Protein AF-A0A529ZI84-F1 (afdb_monomer_lite)

Secondary structure (DSSP, 8-state):
---GGGHHHHHHHHHHHHHHHHHHHHHHHHHTT----HHHHHHHHHHHHHHHHHSGGGHHHHHHHHTHHHHHT--HHHHHHHHHHHHHHHHHHHHHHHHHHHHHHS-----HHHHHHHHHHHHHHHHHHHH-

Sequence (132 aa):
AYSWPYLVPAFAGLAFGYCQRVIRWAVMLSSAGEAVNPSRCAAPFLGSITLNNVLPLRAGDIVRATVFPAAIGVPRTTAISSILLERLLDLLTLAFCLAVGATILGGVKLPAWLVDGTVLLVVVGGLILLAV

Structure (mmCIF, N/CA/C/O backbone):
data_AF-A0A529ZI84-F1
#
_entry.id   AF-A0A529ZI84-F1
#
loop_
_atom_site.group_PDB
_atom_site.id
_atom_site.type_symbol
_atom_site.label_atom_id
_atom_site.label_alt_id
_atom_site.label_comp_id
_atom_site.label_asym_id
_atom_site.label_entity_id
_atom_site.label_seq_id
_atom_site.pdbx_PDB_ins_code
_atom_site.Cartn_x
_atom_site.Cartn_y
_atom_site.Cartn_z
_atom_site.occupancy
_atom_site.B_iso_or_equiv
_atom_site.auth_seq_id
_atom_site.auth_comp_id
_atom_site.auth_asym_id
_atom_site.auth_atom_id
_atom_site.pdbx_PDB_model_num
ATOM 1 N N . ALA A 1 1 ? 0.481 -30.088 -21.367 1.00 61.66 1 ALA A N 1
ATOM 2 C CA . ALA A 1 1 ? 0.039 -30.766 -20.132 1.00 61.66 1 ALA A CA 1
ATOM 3 C C . ALA A 1 1 ? 0.075 -29.747 -19.000 1.00 61.66 1 ALA A C 1
ATOM 5 O O . ALA A 1 1 ? 1.099 -29.097 -18.844 1.00 61.66 1 ALA A O 1
ATOM 6 N N . TYR A 1 2 ? -1.034 -29.530 -18.288 1.00 69.81 2 TYR A N 1
ATOM 7 C CA . TYR A 1 2 ? -1.058 -28.603 -17.153 1.00 69.81 2 TYR A CA 1
ATOM 8 C C . TYR A 1 2 ? -0.366 -29.266 -15.960 1.00 69.81 2 TYR A C 1
ATOM 10 O O . TYR A 1 2 ? -0.808 -30.304 -15.471 1.00 69.81 2 TYR A O 1
ATOM 18 N N . SER A 1 3 ? 0.754 -28.706 -15.528 1.00 78.62 3 SER A N 1
ATOM 19 C CA . SER A 1 3 ? 1.540 -29.222 -14.412 1.00 78.62 3 SER A CA 1
ATOM 20 C C . SER A 1 3 ? 0.979 -28.671 -13.102 1.00 78.62 3 SER A C 1
ATOM 22 O O . SER A 1 3 ? 1.424 -27.651 -12.581 1.00 78.62 3 SER A O 1
ATOM 24 N N . TRP A 1 4 ? 0.008 -29.405 -12.554 1.00 84.38 4 TRP A N 1
ATOM 25 C CA . TRP A 1 4 ? -0.559 -29.250 -11.210 1.00 84.38 4 TRP A CA 1
ATOM 26 C C . TRP A 1 4 ? 0.441 -28.906 -10.088 1.00 84.38 4 TRP A C 1
ATOM 28 O O . TRP A 1 4 ? 0.066 -28.103 -9.233 1.00 84.38 4 TRP A O 1
ATOM 38 N N . PRO A 1 5 ? 1.703 -29.399 -10.061 1.00 89.00 5 PRO A N 1
ATOM 39 C CA . PRO A 1 5 ? 2.672 -28.979 -9.043 1.00 89.00 5 PRO A CA 1
ATOM 40 C C . PRO A 1 5 ? 2.954 -27.471 -8.999 1.00 89.00 5 PRO A C 1
ATOM 42 O O . PRO A 1 5 ? 3.340 -26.984 -7.942 1.00 89.00 5 PRO A O 1
ATOM 45 N N . TYR A 1 6 ? 2.720 -26.709 -10.075 1.00 89.12 6 TYR A N 1
ATOM 46 C CA . TYR A 1 6 ? 2.881 -25.248 -10.063 1.00 89.12 6 TYR A CA 1
ATOM 47 C C . TYR A 1 6 ? 1.778 -24.509 -9.290 1.00 89.12 6 TYR A C 1
ATOM 49 O O . TYR A 1 6 ? 1.951 -23.338 -8.952 1.00 89.12 6 TYR A O 1
ATOM 57 N N . LEU A 1 7 ? 0.674 -25.178 -8.944 1.00 89.38 7 LEU A N 1
ATOM 58 C CA . LEU A 1 7 ? -0.373 -24.579 -8.115 1.00 89.38 7 LEU A CA 1
ATOM 59 C C . LEU A 1 7 ? 0.104 -24.334 -6.686 1.00 89.38 7 LEU A C 1
ATOM 61 O O . LEU A 1 7 ? -0.209 -23.299 -6.109 1.00 89.38 7 LEU A O 1
ATOM 65 N N . VAL A 1 8 ? 0.891 -25.252 -6.124 1.00 91.06 8 VAL A N 1
ATOM 66 C CA . VAL A 1 8 ? 1.400 -25.132 -4.752 1.00 91.06 8 VAL A CA 1
ATOM 67 C C . VAL A 1 8 ? 2.234 -23.856 -4.559 1.00 91.06 8 VAL A C 1
ATOM 69 O O . VAL A 1 8 ? 1.878 -23.062 -3.686 1.00 91.06 8 VAL A O 1
ATOM 72 N N . PRO A 1 9 ? 3.283 -23.574 -5.363 1.00 93.06 9 PRO A N 1
ATOM 73 C CA . PRO A 1 9 ? 4.040 -22.334 -5.229 1.00 93.06 9 PRO A CA 1
ATOM 74 C C . PRO A 1 9 ? 3.208 -21.095 -5.583 1.00 93.06 9 PRO A C 1
ATOM 76 O O . PRO A 1 9 ? 3.425 -20.044 -4.985 1.00 93.06 9 PRO A O 1
ATOM 79 N N . ALA A 1 10 ? 2.227 -21.200 -6.487 1.00 90.69 10 ALA A N 1
ATOM 80 C CA . ALA A 1 10 ? 1.332 -20.087 -6.803 1.00 90.69 10 ALA A CA 1
ATOM 81 C C . ALA A 1 10 ? 0.447 -19.702 -5.605 1.00 90.69 10 ALA A C 1
ATOM 83 O O . ALA A 1 10 ? 0.397 -18.531 -5.226 1.00 90.69 10 ALA A O 1
ATOM 84 N N . PHE A 1 11 ? -0.203 -20.679 -4.964 1.00 93.50 11 PHE A N 1
ATOM 85 C CA . PHE A 1 11 ? -1.001 -20.444 -3.760 1.00 93.50 11 PHE A CA 1
ATOM 86 C C . PHE A 1 11 ? -0.140 -19.980 -2.587 1.00 93.50 11 PHE A C 1
ATOM 88 O O . PHE A 1 11 ? -0.543 -19.064 -1.872 1.00 93.50 11 PHE A O 1
ATOM 95 N N . ALA A 1 12 ? 1.054 -20.552 -2.417 1.00 93.75 12 ALA A N 1
ATOM 96 C CA . ALA A 1 12 ? 1.992 -20.114 -1.389 1.00 93.75 12 ALA A CA 1
ATOM 97 C C . ALA A 1 12 ? 2.422 -18.654 -1.603 1.00 93.75 12 ALA A C 1
ATOM 99 O O . ALA A 1 12 ? 2.375 -17.860 -0.666 1.00 93.75 12 ALA A O 1
ATOM 100 N N . GLY A 1 13 ? 2.768 -18.272 -2.836 1.00 94.94 13 GLY A N 1
ATOM 101 C CA . GLY A 1 13 ? 3.121 -16.895 -3.182 1.00 94.94 13 GLY A CA 1
ATOM 102 C C . GLY A 1 13 ? 1.959 -15.919 -2.990 1.00 94.94 13 GLY A C 1
ATOM 103 O O . GLY A 1 13 ? 2.151 -14.815 -2.481 1.00 94.94 13 GLY A O 1
ATOM 104 N N . LEU A 1 14 ? 0.739 -16.337 -3.328 1.00 92.81 14 LEU A N 1
ATOM 105 C CA . LEU A 1 14 ? -0.472 -15.542 -3.138 1.00 92.81 14 LEU A CA 1
ATOM 106 C C . LEU A 1 14 ? -0.799 -15.346 -1.650 1.00 92.81 14 LEU A C 1
ATOM 108 O O . LEU A 1 14 ? -1.033 -14.216 -1.219 1.00 92.81 14 LEU A O 1
ATOM 112 N N . ALA A 1 15 ? -0.749 -16.415 -0.852 1.00 92.31 15 ALA A N 1
ATOM 113 C CA . ALA A 1 15 ? -0.926 -16.343 0.596 1.00 92.31 15 ALA A CA 1
ATOM 114 C C . ALA A 1 15 ? 0.148 -15.455 1.239 1.00 92.31 15 ALA A C 1
ATOM 116 O O . ALA A 1 15 ? -0.176 -14.556 2.014 1.00 92.31 15 ALA A O 1
ATOM 117 N N . PHE A 1 16 ? 1.411 -15.640 0.851 1.00 94.62 16 PHE A N 1
ATOM 118 C CA . PHE A 1 16 ? 2.522 -14.813 1.309 1.00 94.62 16 PHE A CA 1
ATOM 119 C C . PHE A 1 16 ? 2.303 -13.333 0.972 1.00 94.62 16 PHE A C 1
ATOM 121 O O . PHE A 1 16 ? 2.409 -12.478 1.852 1.00 94.62 16 PHE A O 1
ATOM 128 N N . GLY A 1 17 ? 1.908 -13.024 -0.266 1.00 91.69 17 GLY A N 1
ATOM 129 C CA . GLY A 1 17 ? 1.597 -11.663 -0.697 1.00 91.69 17 GLY A CA 1
ATOM 130 C C . GLY A 1 17 ? 0.470 -11.023 0.117 1.00 91.69 17 GLY A C 1
ATOM 131 O O . GLY A 1 17 ? 0.566 -9.850 0.485 1.00 91.69 17 GLY A O 1
ATOM 132 N N . TYR A 1 18 ? -0.578 -11.777 0.458 1.00 91.25 18 TYR A N 1
ATOM 133 C CA . TYR A 1 18 ? -1.638 -11.270 1.330 1.00 91.25 18 TYR A CA 1
ATOM 134 C C . TYR A 1 18 ? -1.172 -11.055 2.768 1.00 91.25 18 TYR A C 1
ATOM 136 O O . TYR A 1 18 ? -1.478 -10.006 3.337 1.00 91.25 18 TYR A O 1
ATOM 144 N N . CYS A 1 19 ? -0.384 -11.969 3.334 1.00 92.06 19 CYS A N 1
ATOM 145 C CA . CYS A 1 19 ? 0.197 -11.798 4.666 1.00 92.06 19 CYS A CA 1
ATOM 146 C C . CYS A 1 19 ? 1.031 -10.513 4.756 1.00 92.06 19 CYS A C 1
ATOM 148 O O . CYS A 1 19 ? 0.841 -9.725 5.680 1.00 92.06 19 CYS A O 1
ATOM 150 N N . GLN A 1 20 ? 1.891 -10.254 3.765 1.00 91.81 20 GLN A N 1
ATOM 151 C CA . GLN A 1 20 ? 2.693 -9.027 3.706 1.00 91.81 20 GLN A CA 1
ATOM 152 C C . GLN A 1 20 ? 1.813 -7.768 3.700 1.00 91.81 20 GLN A C 1
ATOM 154 O O . GLN A 1 20 ? 2.090 -6.816 4.428 1.00 91.81 20 GLN A O 1
ATOM 159 N N . ARG A 1 21 ? 0.714 -7.767 2.935 1.00 89.50 21 ARG A N 1
ATOM 160 C CA . ARG A 1 21 ? -0.216 -6.624 2.877 1.00 89.50 21 ARG A CA 1
ATOM 161 C C . ARG A 1 21 ? -0.952 -6.399 4.197 1.00 89.50 21 ARG A C 1
ATOM 163 O O . ARG A 1 21 ? -1.091 -5.253 4.619 1.00 89.50 21 ARG A O 1
ATOM 170 N N . VAL A 1 22 ? -1.384 -7.472 4.861 1.00 90.88 22 VAL A N 1
ATOM 171 C CA . VAL A 1 22 ? -2.041 -7.393 6.177 1.00 90.88 22 VAL A CA 1
ATOM 172 C C . VAL A 1 22 ? -1.077 -6.854 7.233 1.00 90.88 22 VAL A C 1
ATOM 174 O O . VAL A 1 22 ? -1.443 -5.950 7.983 1.00 90.88 22 VAL A O 1
ATOM 177 N N . ILE A 1 23 ? 0.160 -7.363 7.262 1.00 91.31 23 ILE A N 1
ATOM 178 C CA . ILE A 1 23 ? 1.206 -6.889 8.180 1.00 91.31 23 ILE A CA 1
ATOM 179 C C . ILE A 1 23 ? 1.505 -5.417 7.914 1.00 91.31 23 ILE A C 1
ATOM 181 O O . ILE A 1 23 ? 1.479 -4.620 8.848 1.00 91.31 23 ILE A O 1
ATOM 185 N N . ARG A 1 24 ? 1.722 -5.033 6.651 1.00 90.12 24 ARG A N 1
ATOM 186 C CA . ARG A 1 24 ? 1.977 -3.637 6.276 1.00 90.12 24 ARG A CA 1
ATOM 187 C C . ARG A 1 24 ? 0.868 -2.714 6.765 1.00 90.12 24 ARG A C 1
ATOM 189 O O . ARG A 1 24 ? 1.158 -1.669 7.337 1.00 90.12 24 ARG A O 1
ATOM 196 N N . TRP A 1 25 ? -0.391 -3.100 6.576 1.00 89.06 25 TRP A N 1
ATOM 197 C CA . TRP A 1 25 ? -1.505 -2.287 7.043 1.00 89.06 25 TRP A CA 1
ATOM 198 C C . TRP A 1 25 ? -1.547 -2.168 8.569 1.00 89.06 25 TRP A C 1
ATOM 200 O O . TRP A 1 25 ? -1.760 -1.076 9.088 1.00 89.06 25 TRP A O 1
ATOM 210 N N . ALA A 1 26 ? -1.290 -3.257 9.297 1.00 88.19 26 ALA A N 1
ATOM 211 C CA . ALA A 1 26 ? -1.196 -3.216 10.754 1.00 88.19 26 ALA A CA 1
ATOM 212 C C . ALA A 1 26 ? -0.048 -2.312 11.240 1.00 88.19 26 ALA A C 1
ATOM 214 O O . ALA A 1 26 ? -0.225 -1.567 12.202 1.00 88.19 26 ALA A O 1
ATOM 215 N N . VAL A 1 27 ? 1.095 -2.324 10.545 1.00 88.62 27 VAL A N 1
ATOM 216 C CA . VAL A 1 27 ? 2.227 -1.425 10.819 1.00 88.62 27 VAL A CA 1
ATOM 217 C C . VAL A 1 27 ? 1.846 0.035 10.563 1.00 88.62 27 VAL A C 1
ATOM 219 O O . VAL A 1 27 ? 2.113 0.869 11.419 1.00 88.62 27 VAL A O 1
ATOM 222 N N . MET A 1 28 ? 1.166 0.343 9.451 1.00 86.38 28 MET A N 1
ATOM 223 C CA . MET A 1 28 ? 0.697 1.705 9.137 1.00 86.38 28 MET A CA 1
ATOM 224 C C . MET A 1 28 ? -0.293 2.244 10.179 1.00 86.38 28 MET A C 1
ATOM 226 O O . MET A 1 28 ? -0.223 3.411 10.563 1.00 86.38 28 MET A O 1
ATOM 230 N N . LEU A 1 29 ? -1.205 1.396 10.662 1.00 85.88 29 LEU A N 1
ATOM 231 C CA . LEU A 1 29 ? -2.121 1.755 11.748 1.00 85.88 29 LEU A CA 1
ATOM 232 C C . LEU A 1 29 ? -1.369 1.972 13.070 1.00 85.88 29 LEU A C 1
ATOM 234 O O . LEU A 1 29 ? -1.624 2.950 13.768 1.00 85.88 29 LEU A O 1
ATOM 238 N N . SER A 1 30 ? -0.384 1.119 13.361 1.00 85.50 30 SER A N 1
ATOM 239 C CA . SER A 1 30 ? 0.464 1.240 14.555 1.00 85.50 30 SER A CA 1
ATOM 240 C C . SER A 1 30 ? 1.307 2.509 14.560 1.00 85.50 30 SER A C 1
ATOM 242 O O . SER A 1 30 ? 1.392 3.177 15.588 1.00 85.50 30 SER A O 1
ATOM 244 N N . SER A 1 31 ? 1.872 2.903 13.416 1.00 82.62 31 SER A N 1
ATOM 245 C CA . SER A 1 31 ? 2.598 4.175 13.292 1.00 82.62 31 SER A CA 1
ATOM 246 C C . SER A 1 31 ? 1.703 5.400 13.476 1.00 82.62 31 SER A C 1
ATOM 248 O O . SER A 1 31 ? 2.200 6.462 13.827 1.00 82.62 31 SER A O 1
ATOM 250 N N . ALA A 1 32 ? 0.392 5.258 13.278 1.00 82.19 32 ALA A N 1
ATOM 251 C CA . ALA A 1 32 ? -0.578 6.324 13.498 1.00 82.19 32 ALA A CA 1
ATOM 252 C C . ALA A 1 32 ? -1.104 6.387 14.949 1.00 82.19 32 ALA A C 1
ATOM 254 O O . ALA A 1 32 ? -2.056 7.116 15.217 1.00 82.19 32 ALA A O 1
ATOM 255 N N . GLY A 1 33 ? -0.495 5.637 15.878 1.00 77.62 33 GLY A N 1
ATOM 256 C CA . GLY A 1 33 ? -0.822 5.656 17.308 1.00 77.62 33 GLY A CA 1
ATOM 257 C C . GLY A 1 33 ? -1.797 4.567 17.764 1.00 77.62 33 GLY A C 1
ATOM 258 O O . GLY A 1 33 ? -2.115 4.504 18.949 1.00 77.62 33 GLY A O 1
ATOM 259 N N . GLU A 1 34 ? -2.242 3.686 16.864 1.00 80.75 34 GLU A N 1
ATOM 260 C CA . GLU A 1 34 ? -3.226 2.644 17.171 1.00 80.75 34 GLU A CA 1
ATOM 261 C C . GLU A 1 34 ? -2.553 1.281 17.369 1.00 80.75 34 GLU A C 1
ATOM 263 O O . GLU A 1 34 ? -2.031 0.691 16.427 1.00 80.75 34 GLU A O 1
ATOM 268 N N . ALA A 1 35 ? -2.584 0.719 18.578 1.00 74.38 35 ALA A N 1
ATOM 269 C CA . ALA A 1 35 ? -1.988 -0.593 18.848 1.00 74.38 35 ALA A CA 1
ATOM 270 C C . ALA A 1 35 ? -2.833 -1.739 18.247 1.00 74.38 35 ALA A C 1
ATOM 272 O O . ALA A 1 35 ? -3.638 -2.371 18.936 1.00 74.38 35 ALA A O 1
ATOM 273 N N . VAL A 1 36 ? -2.653 -2.028 16.952 1.00 80.38 36 VAL A N 1
ATOM 274 C CA . VAL A 1 36 ? -3.450 -3.032 16.227 1.00 80.38 36 VAL A CA 1
ATOM 275 C C . VAL A 1 36 ? -2.648 -4.305 15.956 1.00 80.38 36 VAL A C 1
ATOM 277 O O . VAL A 1 36 ? -1.589 -4.290 15.335 1.00 80.38 36 VAL A O 1
ATOM 280 N N . ASN A 1 37 ? -3.189 -5.454 16.371 1.00 83.69 37 ASN A N 1
ATOM 281 C CA . ASN A 1 37 ? -2.599 -6.754 16.055 1.00 83.69 37 ASN A CA 1
ATOM 282 C C . ASN A 1 37 ? -2.892 -7.142 14.585 1.00 83.69 37 ASN A C 1
ATOM 284 O O . ASN A 1 37 ? -4.067 -7.137 14.197 1.00 83.69 37 ASN A O 1
ATOM 288 N N . PRO A 1 38 ? -1.890 -7.576 13.790 1.00 82.44 38 PRO A N 1
ATOM 289 C CA . PRO A 1 38 ? -2.079 -7.993 12.394 1.00 82.44 38 PRO A CA 1
ATOM 290 C C . PRO A 1 38 ? -3.172 -9.047 12.190 1.00 82.44 38 PRO A C 1
ATOM 292 O O . PRO A 1 38 ? -3.875 -9.035 11.180 1.00 82.44 38 PRO A O 1
ATOM 295 N N . SER A 1 39 ? -3.379 -9.921 13.175 1.00 83.12 39 SER A N 1
ATOM 296 C CA . SER A 1 39 ? -4.406 -10.967 13.122 1.00 83.12 39 SER A CA 1
ATOM 297 C C . SER A 1 39 ? -5.825 -10.388 13.083 1.00 83.12 39 SER A C 1
ATOM 299 O O . SER A 1 39 ? -6.696 -10.937 12.413 1.00 83.12 39 SER A O 1
ATOM 301 N N . ARG A 1 40 ? -6.060 -9.244 13.748 1.00 83.75 40 ARG A N 1
ATOM 302 C CA . ARG A 1 40 ? -7.353 -8.537 13.706 1.00 83.75 40 ARG A CA 1
ATOM 303 C C . ARG A 1 40 ? -7.557 -7.774 12.397 1.00 83.75 40 ARG A C 1
ATOM 305 O O . ARG A 1 40 ? -8.695 -7.555 12.001 1.00 83.75 40 ARG A O 1
ATOM 312 N N . CYS A 1 41 ? -6.474 -7.423 11.705 1.00 84.31 41 CYS A N 1
ATOM 313 C CA . CYS A 1 41 ? -6.508 -6.779 10.392 1.00 84.31 41 CYS A CA 1
ATOM 314 C C . CYS A 1 41 ? -6.799 -7.758 9.245 1.00 84.31 41 CYS A C 1
ATOM 316 O O . CYS A 1 41 ? -7.315 -7.345 8.206 1.00 84.31 41 CYS A O 1
ATOM 318 N N . ALA A 1 42 ? -6.497 -9.049 9.417 1.00 86.69 42 ALA A N 1
ATOM 319 C CA . ALA A 1 42 ? -6.641 -10.050 8.362 1.00 86.69 42 ALA A CA 1
ATOM 320 C C . ALA A 1 42 ? -8.087 -10.171 7.851 1.00 86.69 42 ALA A C 1
ATOM 322 O O . ALA A 1 42 ? -8.320 -10.099 6.646 1.00 86.69 42 ALA A O 1
ATOM 323 N N . ALA A 1 43 ? -9.064 -10.297 8.755 1.00 86.88 43 ALA A N 1
ATOM 324 C CA . ALA A 1 43 ? -10.469 -10.466 8.380 1.00 86.88 43 ALA A CA 1
ATOM 325 C C . ALA A 1 43 ? -11.051 -9.239 7.638 1.00 86.88 43 ALA A C 1
ATOM 327 O O . ALA A 1 43 ? -11.575 -9.424 6.538 1.00 86.88 43 ALA A O 1
ATOM 328 N N . PRO A 1 44 ? -10.902 -7.993 8.134 1.00 86.75 44 PRO A N 1
ATOM 329 C CA . PRO A 1 44 ? -11.255 -6.787 7.383 1.00 86.75 44 PRO A CA 1
ATOM 330 C C . PRO A 1 44 ? -10.599 -6.684 6.006 1.00 86.75 44 PRO A C 1
ATOM 332 O O . PRO A 1 44 ? -11.240 -6.300 5.028 1.00 86.75 44 PRO A O 1
ATOM 335 N N . PHE A 1 45 ? -9.311 -7.019 5.920 1.00 86.94 45 PHE A N 1
ATOM 336 C CA . PHE A 1 45 ? -8.556 -6.895 4.681 1.00 86.94 45 PHE A CA 1
ATOM 337 C C . PHE A 1 45 ? -9.032 -7.902 3.629 1.00 86.94 45 PHE A C 1
ATOM 339 O O . PHE A 1 45 ? -9.284 -7.535 2.481 1.00 86.94 45 PHE A O 1
ATOM 346 N N . LEU A 1 46 ? -9.226 -9.160 4.026 1.00 89.00 46 LEU A N 1
ATOM 347 C CA . LEU A 1 46 ? -9.783 -10.188 3.150 1.00 89.00 46 LEU A CA 1
ATOM 348 C C . LEU A 1 46 ? -11.233 -9.870 2.762 1.00 89.00 46 LEU A C 1
ATOM 350 O O . LEU A 1 46 ? -11.584 -10.022 1.595 1.00 89.00 46 LEU A O 1
ATOM 354 N N . GLY A 1 47 ? -12.038 -9.343 3.689 1.00 87.19 47 GLY A N 1
ATOM 355 C CA . GLY A 1 47 ? -13.393 -8.858 3.407 1.00 87.19 47 GLY A CA 1
ATOM 356 C C . GLY A 1 47 ? -13.425 -7.731 2.368 1.00 87.19 47 GLY A C 1
ATOM 357 O O . GLY A 1 47 ? -14.271 -7.722 1.480 1.00 87.19 47 GLY A O 1
ATOM 358 N N . SER A 1 48 ? -12.460 -6.810 2.413 1.00 87.38 48 SER A N 1
ATOM 359 C CA . SER A 1 48 ? -12.282 -5.768 1.389 1.00 87.38 48 SER A CA 1
ATOM 360 C C . SER A 1 48 ? -12.040 -6.371 0.006 1.00 87.38 48 SER A C 1
ATOM 362 O O . SER A 1 48 ? -12.608 -5.929 -0.991 1.00 87.38 48 SER A O 1
ATOM 364 N N . ILE A 1 49 ? -11.203 -7.409 -0.063 1.00 88.00 49 ILE A N 1
ATOM 365 C CA . ILE A 1 49 ? -10.865 -8.084 -1.319 1.00 88.00 49 ILE A CA 1
ATOM 366 C C . ILE A 1 49 ? -12.069 -8.843 -1.869 1.00 88.00 49 ILE A C 1
ATOM 368 O O . ILE A 1 49 ? -12.337 -8.755 -3.066 1.00 88.00 49 ILE A O 1
ATOM 372 N N . THR A 1 50 ? -12.809 -9.572 -1.034 1.00 89.94 50 THR A N 1
ATOM 373 C CA . THR A 1 50 ? -14.015 -10.277 -1.490 1.00 89.94 50 THR A CA 1
ATOM 374 C C . THR A 1 50 ? -15.057 -9.288 -2.000 1.00 89.94 50 THR A C 1
ATOM 376 O O . THR A 1 50 ? -15.588 -9.478 -3.093 1.00 89.94 50 THR A O 1
ATOM 379 N N . LEU A 1 51 ? -15.260 -8.174 -1.291 1.00 89.56 51 LEU A N 1
ATOM 380 C CA . LEU A 1 51 ? -16.123 -7.083 -1.738 1.00 89.56 51 LEU A CA 1
ATOM 381 C C . LEU A 1 51 ? -15.653 -6.480 -3.063 1.00 89.56 51 LEU A C 1
ATOM 383 O O . LEU A 1 51 ? -16.480 -6.254 -3.932 1.00 89.56 51 LEU A O 1
ATOM 387 N N . ASN A 1 52 ? -14.351 -6.282 -3.272 1.00 90.25 52 ASN A N 1
ATOM 388 C CA . ASN A 1 52 ? -13.817 -5.773 -4.541 1.00 90.25 52 ASN A CA 1
ATOM 389 C C . ASN A 1 52 ? -14.025 -6.718 -5.734 1.00 90.25 52 ASN A C 1
ATOM 391 O O . ASN A 1 52 ? -13.953 -6.260 -6.871 1.00 90.25 52 ASN A O 1
ATOM 395 N N . ASN A 1 53 ? -14.257 -8.014 -5.500 1.00 89.62 53 ASN A N 1
ATOM 396 C CA . ASN A 1 53 ? -14.586 -8.961 -6.569 1.00 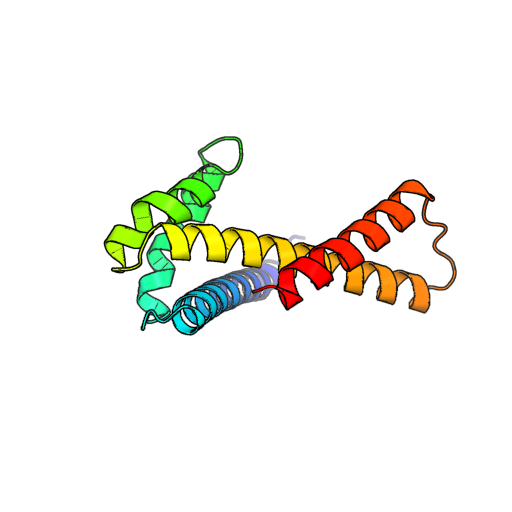89.62 53 ASN A CA 1
ATOM 397 C C . ASN A 1 53 ? -16.079 -8.955 -6.931 1.00 89.62 53 ASN A C 1
ATOM 399 O O . ASN A 1 53 ? -16.443 -9.417 -8.008 1.00 89.62 53 ASN A O 1
ATOM 403 N N . VAL A 1 54 ? -16.940 -8.450 -6.044 1.00 90.62 54 VAL A N 1
ATOM 404 C CA . VAL A 1 54 ? -18.398 -8.397 -6.246 1.00 90.62 54 VAL A CA 1
ATOM 405 C C . VAL A 1 54 ? -18.853 -6.992 -6.633 1.00 90.62 54 VAL A C 1
ATOM 407 O O . VAL A 1 54 ? -19.724 -6.819 -7.481 1.00 90.62 54 VAL A O 1
ATOM 410 N N . LEU A 1 55 ? -18.268 -5.977 -6.002 1.00 87.31 55 LEU A N 1
ATOM 411 C CA . LEU A 1 55 ? -18.627 -4.583 -6.179 1.00 87.31 55 LEU A CA 1
ATOM 412 C C . LEU A 1 55 ? -17.814 -3.946 -7.313 1.00 87.31 55 LEU A C 1
ATOM 414 O O . LEU A 1 55 ? -16.591 -4.113 -7.371 1.00 87.31 55 LEU A O 1
ATOM 418 N N . PRO A 1 56 ? -18.453 -3.137 -8.172 1.00 80.81 56 PRO A N 1
ATOM 419 C CA . PRO A 1 56 ? -17.738 -2.337 -9.154 1.00 80.81 56 PRO A CA 1
ATOM 420 C C . PRO A 1 56 ? -16.874 -1.262 -8.470 1.00 80.81 56 PRO A C 1
ATOM 422 O O . PRO A 1 56 ? -17.075 -0.908 -7.307 1.00 80.81 56 PRO A O 1
ATOM 425 N N . LEU A 1 57 ? -15.901 -0.722 -9.212 1.00 82.56 57 LEU A N 1
ATOM 426 C CA . LEU A 1 57 ? -15.072 0.426 -8.803 1.00 82.56 57 LEU A CA 1
ATOM 427 C C . LEU A 1 57 ? -14.205 0.221 -7.544 1.00 82.56 57 LEU A C 1
ATOM 429 O O . LEU A 1 57 ? -13.762 1.197 -6.947 1.00 82.56 57 LEU A O 1
ATOM 433 N N . ARG A 1 58 ? -13.922 -1.027 -7.144 1.00 82.12 58 ARG A N 1
ATOM 434 C CA . ARG A 1 58 ? -13.140 -1.339 -5.927 1.00 82.12 58 ARG A CA 1
ATOM 435 C C . ARG A 1 58 ? -13.737 -0.725 -4.648 1.00 82.12 58 ARG A C 1
ATOM 437 O O . ARG A 1 58 ? -13.018 -0.305 -3.741 1.00 82.12 58 ARG A O 1
ATOM 444 N N . ALA A 1 59 ? -15.067 -0.691 -4.562 1.00 85.12 59 ALA A N 1
ATOM 445 C CA . ALA A 1 59 ? -15.780 -0.138 -3.410 1.00 85.12 59 ALA A CA 1
ATOM 446 C C . ALA A 1 59 ? -15.519 -0.894 -2.089 1.00 85.12 59 ALA A C 1
ATOM 448 O O . ALA A 1 59 ? -15.748 -0.345 -1.014 1.00 85.12 59 ALA A O 1
ATOM 449 N N . GLY A 1 60 ? -14.992 -2.120 -2.136 1.00 81.81 60 GLY A N 1
ATOM 450 C CA . GLY A 1 60 ? -14.551 -2.851 -0.946 1.00 81.81 60 GLY A CA 1
ATOM 451 C C . GLY A 1 60 ? -13.460 -2.115 -0.164 1.00 81.81 60 GLY A C 1
ATOM 452 O O . GLY A 1 60 ? -13.499 -2.111 1.066 1.00 81.81 60 GLY A O 1
ATOM 453 N N . ASP A 1 61 ? -12.566 -1.390 -0.844 1.00 84.06 61 ASP A N 1
ATOM 454 C CA . ASP A 1 61 ? -11.537 -0.580 -0.171 1.00 84.06 61 ASP A CA 1
ATOM 455 C C . ASP A 1 61 ? -12.152 0.579 0.628 1.00 84.06 61 ASP A C 1
ATOM 457 O O . ASP A 1 61 ? -11.661 0.929 1.703 1.00 84.06 61 ASP A O 1
ATOM 461 N N . ILE A 1 62 ? -13.274 1.131 0.154 1.00 84.62 62 ILE A N 1
ATOM 462 C CA . ILE A 1 62 ? -14.034 2.159 0.877 1.00 84.62 62 ILE A CA 1
ATOM 463 C C . ILE A 1 62 ? -14.618 1.560 2.157 1.00 84.62 62 ILE A C 1
ATOM 465 O O . ILE A 1 62 ? -14.539 2.175 3.221 1.00 84.62 62 ILE A O 1
ATOM 469 N N . VAL A 1 63 ? -15.148 0.335 2.092 1.00 83.94 63 VAL A N 1
ATOM 470 C CA . VAL A 1 63 ? -15.665 -0.387 3.267 1.00 83.94 63 VAL A CA 1
ATOM 471 C C . VAL A 1 63 ? -14.551 -0.630 4.295 1.00 83.94 63 VAL A C 1
ATOM 473 O O . VAL A 1 63 ? -14.766 -0.410 5.490 1.00 83.94 63 VAL A O 1
ATOM 476 N N . ARG A 1 64 ? -13.332 -0.971 3.856 1.00 83.44 64 ARG A N 1
ATOM 477 C CA . ARG A 1 64 ? -12.152 -1.068 4.739 1.00 83.44 64 ARG A CA 1
ATOM 478 C C . ARG A 1 64 ? -11.773 0.257 5.394 1.00 83.44 64 ARG A C 1
ATOM 480 O O . ARG A 1 64 ? -11.322 0.246 6.535 1.00 83.44 64 ARG A O 1
ATOM 487 N N . ALA A 1 65 ? -11.980 1.377 4.711 1.00 81.56 65 ALA A N 1
ATOM 488 C CA . ALA A 1 65 ? -11.685 2.710 5.233 1.00 81.56 65 ALA A CA 1
ATOM 489 C C . ALA A 1 65 ? -12.757 3.251 6.195 1.00 81.56 65 ALA A C 1
ATOM 491 O O . ALA A 1 65 ? -12.474 4.125 7.009 1.00 81.56 65 ALA A O 1
ATOM 492 N N . THR A 1 66 ? -14.002 2.780 6.080 1.00 79.94 66 THR A N 1
ATOM 493 C CA . THR A 1 66 ? -15.166 3.435 6.710 1.00 79.94 66 THR A CA 1
ATOM 494 C C . THR A 1 66 ? -15.905 2.549 7.707 1.00 79.94 66 THR A C 1
ATOM 496 O O . THR A 1 66 ? -16.310 3.026 8.770 1.00 79.94 66 THR A O 1
ATOM 499 N N . VAL A 1 67 ? -16.062 1.262 7.395 1.00 78.56 67 VAL A N 1
ATOM 500 C CA . VAL A 1 67 ? -16.880 0.314 8.164 1.00 78.56 67 VAL A CA 1
ATOM 501 C C . VAL A 1 67 ? -16.004 -0.542 9.068 1.00 78.56 67 VAL A C 1
ATOM 503 O O . VAL A 1 67 ? -16.224 -0.590 10.276 1.00 78.56 67 VAL A O 1
ATOM 506 N N . PHE A 1 68 ? -14.969 -1.174 8.515 1.00 78.44 68 PHE A N 1
ATOM 507 C CA . PHE A 1 68 ? -14.108 -2.058 9.298 1.00 78.44 68 PHE A CA 1
ATOM 508 C C . PHE A 1 68 ? -13.241 -1.401 10.385 1.00 78.44 68 PHE A C 1
ATOM 510 O O . PHE A 1 68 ? -12.952 -2.108 11.351 1.00 78.44 68 PHE A O 1
ATOM 517 N N . PRO A 1 69 ? -12.877 -0.101 10.344 1.00 79.38 69 PRO A N 1
ATOM 518 C CA . PRO A 1 69 ? -12.134 0.528 11.439 1.00 79.38 69 PRO A CA 1
ATOM 519 C C . PRO A 1 69 ? -12.897 0.472 12.767 1.00 79.38 69 PRO A C 1
ATOM 521 O O . PRO A 1 69 ? -12.295 0.251 13.813 1.00 79.38 69 PRO A O 1
ATOM 524 N N . ALA A 1 70 ? -14.235 0.536 12.717 1.00 74.69 70 ALA A N 1
ATOM 525 C CA . ALA A 1 70 ? -15.085 0.390 13.897 1.00 74.69 70 ALA A CA 1
ATOM 526 C C . ALA A 1 70 ? -14.983 -1.007 14.539 1.00 74.69 70 ALA A C 1
ATOM 528 O O . ALA A 1 70 ? -15.116 -1.129 15.752 1.00 74.69 70 ALA A O 1
ATOM 529 N N . ALA A 1 71 ? -14.702 -2.053 13.753 1.00 74.81 71 ALA A N 1
ATOM 530 C CA . ALA A 1 71 ? -14.538 -3.420 14.254 1.00 74.81 71 ALA A CA 1
ATOM 531 C C . ALA A 1 71 ? -13.162 -3.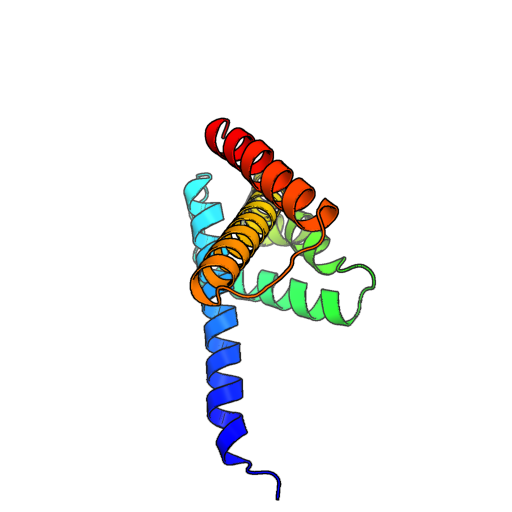668 14.904 1.00 74.81 71 ALA A C 1
ATOM 533 O O . ALA A 1 71 ? -13.016 -4.593 15.701 1.00 74.81 71 ALA A O 1
ATOM 534 N N . ILE A 1 72 ? -12.157 -2.851 14.571 1.00 76.94 72 ILE A N 1
ATOM 535 C CA . ILE A 1 72 ? -10.788 -2.951 15.107 1.00 76.94 72 ILE A CA 1
ATOM 536 C C . ILE A 1 72 ? -10.450 -1.851 16.124 1.00 76.94 72 ILE A C 1
ATOM 538 O O . ILE A 1 72 ? -9.353 -1.869 16.671 1.00 76.94 72 ILE A O 1
ATOM 542 N N . GLY A 1 73 ? -11.388 -0.941 16.414 1.00 77.69 73 GLY A N 1
ATOM 543 C CA . GLY A 1 73 ? -11.211 0.148 17.383 1.00 77.69 73 GLY A CA 1
ATOM 544 C C . GLY A 1 73 ? -10.412 1.343 16.859 1.00 77.69 73 GLY A C 1
ATOM 545 O O . GLY A 1 73 ? -9.935 2.133 17.659 1.00 77.69 73 GLY A O 1
ATOM 546 N N . VAL A 1 74 ? -10.272 1.480 15.538 1.00 82.25 74 VAL A N 1
ATOM 547 C CA . VAL A 1 74 ? -9.449 2.511 14.889 1.00 82.25 74 VAL A CA 1
ATOM 548 C C . VAL A 1 74 ? -10.325 3.674 14.402 1.00 82.25 74 VAL A C 1
ATOM 550 O O . VAL A 1 74 ? -11.379 3.434 13.795 1.00 82.25 74 VAL A O 1
ATOM 553 N N . PRO A 1 75 ? -9.900 4.938 14.575 1.00 83.62 75 PRO A N 1
ATOM 554 C CA . PRO A 1 75 ? -10.602 6.088 14.022 1.00 83.62 75 PRO A CA 1
ATOM 555 C C . PRO A 1 75 ? -10.631 6.044 12.488 1.00 83.62 75 PRO A C 1
ATOM 557 O O . PRO A 1 75 ? -9.631 5.794 11.812 1.00 83.62 75 PRO A O 1
ATOM 560 N N . ARG A 1 76 ? -11.806 6.329 11.911 1.00 82.38 76 ARG A N 1
ATOM 561 C CA . ARG A 1 76 ? -12.029 6.289 10.451 1.00 82.38 76 ARG A CA 1
ATOM 562 C C . ARG A 1 76 ? -11.063 7.192 9.682 1.00 82.38 76 ARG A C 1
ATOM 564 O O . ARG A 1 76 ? -10.630 6.828 8.597 1.00 82.38 76 ARG A O 1
ATOM 571 N N . THR A 1 77 ? -10.708 8.344 10.246 1.00 83.75 77 THR A N 1
ATOM 572 C CA . THR A 1 77 ? -9.748 9.289 9.656 1.00 83.75 77 THR A CA 1
ATOM 573 C C . THR A 1 77 ? -8.378 8.648 9.446 1.00 83.75 77 THR A C 1
ATOM 575 O O . THR A 1 77 ? -7.840 8.733 8.346 1.00 83.75 77 THR A O 1
ATOM 578 N N . THR A 1 78 ? -7.869 7.929 10.449 1.00 82.81 78 THR A N 1
ATOM 579 C CA . THR A 1 78 ? -6.604 7.183 10.378 1.00 82.81 78 THR A CA 1
ATOM 580 C C . THR A 1 78 ? -6.668 6.032 9.377 1.00 82.81 78 THR A C 1
ATOM 582 O O . THR A 1 78 ? -5.724 5.785 8.628 1.00 82.81 78 THR A O 1
ATOM 585 N N . ALA A 1 79 ? -7.800 5.332 9.299 1.00 82.94 79 ALA A N 1
ATOM 586 C CA . ALA A 1 79 ? -7.968 4.276 8.308 1.00 82.94 79 ALA A CA 1
ATOM 587 C C . ALA A 1 79 ? -7.984 4.824 6.868 1.00 82.94 79 ALA A C 1
ATOM 589 O O . ALA A 1 79 ? -7.334 4.255 5.991 1.00 82.94 79 ALA A O 1
ATOM 590 N N . ILE A 1 80 ? -8.670 5.944 6.623 1.00 85.38 80 ILE A N 1
ATOM 591 C CA . ILE A 1 80 ? -8.712 6.601 5.308 1.00 85.38 80 ILE A CA 1
ATOM 592 C C . ILE A 1 80 ? -7.326 7.126 4.914 1.00 85.38 80 ILE A C 1
ATOM 594 O O . ILE A 1 80 ? -6.877 6.871 3.792 1.00 85.38 80 ILE A O 1
ATOM 598 N N . SER A 1 81 ? -6.620 7.802 5.826 1.00 84.31 81 SER A N 1
ATOM 599 C CA . SER A 1 81 ? -5.266 8.303 5.558 1.00 84.31 81 SER A CA 1
ATOM 600 C C . SER A 1 81 ? -4.284 7.164 5.280 1.00 84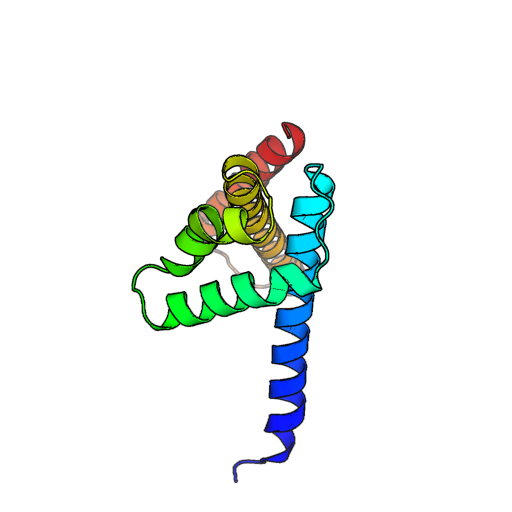.31 81 SER A C 1
ATOM 602 O O . SER A 1 81 ? -3.475 7.277 4.359 1.00 84.31 81 SER A O 1
ATOM 604 N N . SER A 1 82 ? -4.415 6.028 5.978 1.00 86.12 82 SER A N 1
ATOM 605 C CA . SER A 1 82 ? -3.575 4.850 5.732 1.00 86.12 82 SER A CA 1
ATOM 606 C C . SER A 1 82 ? -3.721 4.309 4.307 1.00 86.12 82 SER A C 1
ATOM 608 O O . SER A 1 82 ? -2.727 3.909 3.710 1.00 86.12 82 SER A O 1
ATOM 610 N N . ILE A 1 83 ? -4.923 4.351 3.717 1.00 85.19 83 ILE A N 1
ATOM 611 C CA . ILE A 1 83 ? -5.139 3.914 2.329 1.00 85.19 83 ILE A CA 1
ATOM 612 C C . ILE A 1 83 ? -4.523 4.908 1.347 1.00 85.19 83 ILE A C 1
ATOM 614 O O . ILE A 1 83 ? -3.909 4.492 0.369 1.00 85.19 83 ILE A O 1
ATOM 618 N N . LEU A 1 84 ? -4.658 6.212 1.587 1.00 85.69 84 LEU A N 1
ATOM 619 C CA . LEU A 1 84 ? -4.037 7.224 0.728 1.00 85.69 84 LEU A CA 1
ATOM 620 C C . LEU A 1 84 ? -2.512 7.089 0.728 1.00 85.69 84 LEU A C 1
ATOM 622 O O . LEU A 1 84 ? -1.904 7.043 -0.342 1.00 85.69 84 LEU A O 1
ATOM 626 N N . LEU A 1 85 ? -1.915 6.943 1.912 1.00 86.69 85 LEU A N 1
ATOM 627 C CA . LEU A 1 85 ? -0.483 6.711 2.067 1.00 86.69 85 LEU A CA 1
ATOM 628 C C . LEU A 1 85 ? -0.056 5.399 1.397 1.00 86.69 85 LEU A C 1
ATOM 630 O O . LEU A 1 85 ? 0.943 5.360 0.686 1.00 86.69 85 LEU A O 1
ATOM 634 N N . GLU A 1 86 ? -0.849 4.342 1.563 1.00 88.06 86 GLU A N 1
ATOM 635 C CA . GLU A 1 86 ? -0.645 3.051 0.911 1.00 88.06 86 GLU A CA 1
ATOM 636 C C . GLU A 1 86 ? -0.579 3.188 -0.617 1.00 88.06 86 GLU A C 1
ATOM 638 O O . GLU A 1 86 ? 0.379 2.725 -1.238 1.00 88.06 86 GLU A O 1
ATOM 643 N N . ARG A 1 87 ? -1.562 3.866 -1.225 1.00 87.94 87 ARG A N 1
ATOM 644 C CA . ARG A 1 87 ? -1.605 4.088 -2.679 1.00 87.94 87 ARG A CA 1
ATOM 645 C C . ARG A 1 87 ? -0.469 4.982 -3.157 1.00 87.94 87 ARG A C 1
ATOM 647 O O 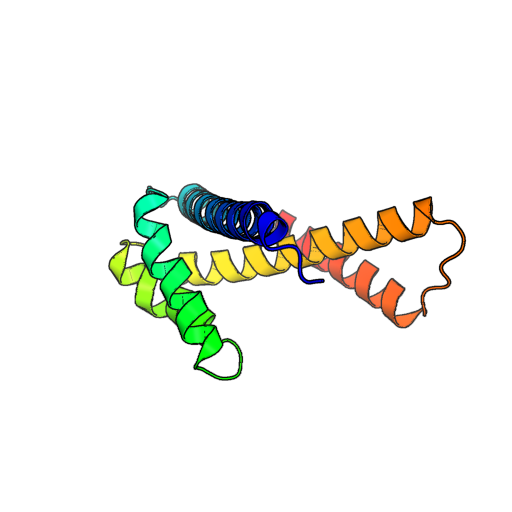. ARG A 1 87 ? 0.086 4.717 -4.220 1.00 87.94 87 ARG A O 1
ATOM 654 N N . LEU A 1 88 ? -0.112 6.004 -2.385 1.00 88.38 88 LEU A N 1
ATOM 655 C CA . LEU A 1 88 ? 0.993 6.892 -2.719 1.00 88.38 88 LEU A CA 1
ATOM 656 C C . LEU A 1 88 ? 2.325 6.137 -2.737 1.00 88.38 88 LEU A C 1
ATOM 658 O O . LEU A 1 88 ? 3.061 6.215 -3.718 1.00 88.38 88 LEU A O 1
ATOM 662 N N . LEU A 1 89 ? 2.604 5.357 -1.692 1.00 88.56 89 LEU A N 1
ATOM 663 C CA . LEU A 1 89 ? 3.814 4.541 -1.604 1.00 88.56 89 LEU A CA 1
ATOM 664 C C . LEU A 1 89 ? 3.859 3.468 -2.696 1.00 88.56 89 LEU A C 1
ATOM 666 O O . LEU A 1 89 ? 4.914 3.264 -3.293 1.00 88.56 89 LEU A O 1
ATOM 670 N N . ASP A 1 90 ? 2.734 2.816 -3.004 1.00 90.44 90 ASP A N 1
ATOM 671 C CA . ASP A 1 90 ? 2.656 1.841 -4.099 1.00 90.44 90 ASP A CA 1
ATOM 672 C C . ASP A 1 90 ? 2.994 2.499 -5.453 1.00 90.44 90 ASP A C 1
ATOM 674 O O . ASP A 1 90 ? 3.761 1.940 -6.239 1.00 90.44 90 ASP A O 1
ATOM 678 N N . LEU A 1 91 ? 2.472 3.705 -5.714 1.00 90.50 91 LEU A N 1
ATOM 679 C CA . LEU A 1 91 ? 2.750 4.455 -6.943 1.00 90.50 91 LEU A CA 1
ATOM 680 C C . LEU A 1 91 ? 4.202 4.940 -7.020 1.00 90.50 91 LEU A C 1
ATOM 682 O O . LEU A 1 91 ? 4.819 4.836 -8.078 1.00 90.50 91 LEU A O 1
ATOM 686 N N . LEU A 1 92 ? 4.765 5.425 -5.912 1.00 90.38 92 LEU A N 1
ATOM 687 C CA . LEU A 1 92 ? 6.170 5.835 -5.840 1.00 90.38 92 LEU A CA 1
ATOM 688 C C . LEU A 1 92 ? 7.115 4.645 -6.029 1.00 90.38 92 LEU A C 1
ATOM 690 O O . LEU A 1 92 ? 8.100 4.749 -6.756 1.00 90.38 92 LEU A O 1
ATOM 694 N N . THR A 1 93 ? 6.791 3.497 -5.433 1.00 91.12 93 THR A N 1
ATOM 695 C CA . THR A 1 93 ? 7.564 2.259 -5.607 1.00 91.12 93 THR A CA 1
ATOM 696 C C . THR A 1 93 ? 7.496 1.790 -7.055 1.00 91.12 93 THR A C 1
ATOM 698 O O . THR A 1 93 ? 8.519 1.437 -7.637 1.00 91.12 93 THR A O 1
ATOM 701 N N . LEU A 1 94 ? 6.311 1.841 -7.672 1.00 92.00 94 LEU A N 1
ATOM 702 C CA . LEU A 1 94 ? 6.136 1.517 -9.085 1.00 92.00 94 LEU A CA 1
ATOM 703 C C . LEU A 1 94 ? 6.954 2.453 -9.985 1.00 92.00 94 LEU A C 1
ATOM 705 O O . LEU A 1 94 ? 7.652 1.975 -10.877 1.00 92.00 94 LEU A O 1
ATOM 709 N N . ALA A 1 95 ? 6.900 3.763 -9.735 1.00 90.19 95 ALA A N 1
ATOM 710 C CA . ALA A 1 95 ? 7.684 4.766 -10.453 1.00 90.19 95 ALA A CA 1
ATOM 711 C C . ALA A 1 95 ? 9.192 4.513 -10.318 1.00 90.19 95 ALA A C 1
ATOM 713 O O . ALA A 1 95 ? 9.921 4.543 -11.309 1.00 90.19 95 ALA A O 1
ATOM 714 N N . PHE A 1 96 ? 9.652 4.199 -9.107 1.00 89.62 96 PHE A N 1
ATOM 715 C CA . PHE A 1 96 ? 11.043 3.856 -8.841 1.00 89.62 96 PHE A CA 1
ATOM 716 C C . PHE A 1 96 ? 11.472 2.589 -9.590 1.00 89.62 96 PHE A C 1
ATOM 718 O O . PHE A 1 96 ? 12.478 2.603 -10.299 1.00 89.62 96 PHE A O 1
ATOM 725 N N . CYS A 1 97 ? 10.692 1.508 -9.506 1.00 90.81 97 CYS A N 1
ATOM 726 C CA . CYS A 1 97 ? 10.968 0.272 -10.237 1.00 90.81 97 CYS A CA 1
ATOM 727 C C . CYS A 1 97 ? 10.979 0.492 -11.757 1.00 90.81 97 CYS A C 1
ATOM 729 O O . CYS A 1 97 ? 11.831 -0.073 -12.442 1.00 90.81 97 CYS A O 1
ATOM 731 N N . LEU A 1 98 ? 10.073 1.324 -12.281 1.00 88.94 98 LEU A N 1
ATOM 732 C CA . LEU A 1 98 ? 10.038 1.690 -13.697 1.00 88.94 98 LEU A CA 1
ATOM 733 C C . LEU A 1 98 ? 11.313 2.439 -14.105 1.00 88.94 98 LEU A C 1
ATOM 735 O O . LEU A 1 98 ? 11.920 2.094 -15.118 1.00 88.94 98 LEU A O 1
ATOM 739 N N . ALA A 1 99 ? 11.741 3.418 -13.306 1.00 86.69 99 ALA A N 1
ATOM 740 C CA . ALA A 1 99 ? 12.958 4.183 -13.557 1.00 86.69 99 ALA A CA 1
ATOM 741 C C . ALA A 1 99 ? 14.207 3.286 -13.540 1.00 86.69 99 ALA A C 1
ATOM 743 O O . ALA A 1 99 ? 15.006 3.331 -14.473 1.00 86.69 99 ALA A O 1
ATOM 744 N N . VAL A 1 100 ? 14.345 2.424 -12.527 1.00 89.62 100 VAL A N 1
ATOM 745 C CA . VAL A 1 100 ? 15.460 1.467 -12.415 1.00 89.62 100 VAL A CA 1
ATOM 746 C C . VAL A 1 100 ? 15.454 0.462 -13.570 1.00 89.62 100 VAL A C 1
ATOM 748 O O . VAL A 1 100 ? 16.493 0.184 -14.163 1.00 89.62 100 VAL A O 1
ATOM 751 N N . GLY A 1 101 ? 14.288 -0.072 -13.936 1.00 89.50 101 GLY A N 1
ATOM 752 C CA . GLY A 1 101 ? 14.173 -0.986 -15.072 1.00 89.50 101 GLY A CA 1
ATOM 753 C C . GLY A 1 101 ? 14.577 -0.322 -16.390 1.00 89.50 101 GLY A C 1
ATOM 754 O O . GLY A 1 101 ? 15.322 -0.909 -17.175 1.00 89.50 101 GLY A O 1
ATOM 755 N N . ALA A 1 102 ? 14.138 0.919 -16.617 1.00 87.19 102 ALA A N 1
ATOM 756 C CA . ALA A 1 102 ? 14.460 1.671 -17.825 1.00 87.19 102 ALA A CA 1
ATOM 757 C C . ALA A 1 102 ? 15.962 1.974 -17.952 1.00 87.19 102 ALA A C 1
ATOM 759 O O . ALA A 1 102 ? 16.506 1.865 -19.053 1.00 87.19 102 ALA A O 1
ATOM 760 N N . THR A 1 103 ? 16.643 2.307 -16.848 1.00 84.50 103 THR A N 1
ATOM 761 C CA . THR A 1 103 ? 18.091 2.576 -16.863 1.00 84.50 103 THR A CA 1
ATOM 762 C C . THR A 1 103 ? 18.915 1.311 -17.085 1.00 84.50 103 THR A C 1
ATOM 764 O O . THR A 1 103 ? 19.870 1.349 -17.858 1.00 84.50 103 THR A O 1
ATOM 767 N N . ILE A 1 104 ? 18.533 0.182 -16.477 1.00 90.62 104 ILE A N 1
ATOM 768 C CA . ILE A 1 104 ? 19.240 -1.100 -16.639 1.00 90.62 104 ILE A CA 1
ATOM 769 C C . ILE A 1 104 ? 19.073 -1.657 -18.059 1.00 90.62 104 ILE A C 1
ATOM 771 O O . ILE A 1 104 ? 20.028 -2.176 -18.634 1.00 90.62 104 ILE A O 1
ATOM 775 N N . LEU A 1 105 ? 17.871 -1.561 -18.636 1.00 88.00 105 LEU A N 1
ATOM 776 C CA . LEU A 1 105 ? 17.573 -2.151 -19.946 1.00 88.00 105 LEU A CA 1
ATOM 777 C C . LEU A 1 105 ? 18.100 -1.315 -21.126 1.00 88.00 105 LEU A C 1
ATOM 779 O O . LEU A 1 105 ? 18.121 -1.816 -22.247 1.00 88.00 105 LEU A O 1
ATOM 783 N N . GLY A 1 106 ? 18.521 -0.063 -20.903 1.00 69.31 106 GLY A N 1
ATOM 784 C CA . GLY A 1 106 ? 19.339 0.744 -21.826 1.00 69.31 106 GLY A CA 1
ATOM 785 C C . GLY A 1 106 ? 18.747 1.088 -23.206 1.00 69.31 106 GLY A C 1
ATOM 786 O O . GLY A 1 106 ? 19.374 1.825 -23.961 1.00 69.31 106 GLY A O 1
ATOM 787 N N . GLY A 1 107 ? 17.556 0.588 -23.557 1.00 76.56 107 GLY A N 1
ATOM 788 C CA . GLY A 1 107 ? 16.965 0.713 -24.899 1.00 76.56 107 GLY A CA 1
ATOM 789 C C . GLY A 1 107 ? 15.470 1.044 -24.926 1.00 76.56 107 GLY A C 1
ATOM 790 O O . GLY A 1 107 ? 14.854 1.028 -25.993 1.00 76.56 107 GLY A O 1
ATOM 791 N N . VAL A 1 108 ? 14.864 1.342 -23.775 1.00 80.06 108 VAL A N 1
ATOM 792 C CA . VAL A 1 108 ? 13.428 1.636 -23.687 1.00 80.06 108 VAL A CA 1
ATOM 793 C C . VAL A 1 108 ? 13.183 3.110 -24.009 1.00 80.06 108 VAL A C 1
ATOM 795 O O . VAL A 1 108 ? 13.466 3.994 -23.204 1.00 80.06 108 VAL A O 1
ATOM 798 N N . LYS A 1 109 ? 12.625 3.390 -25.191 1.00 82.56 109 LYS A N 1
ATOM 799 C CA . LYS A 1 109 ? 12.118 4.727 -25.531 1.00 82.56 109 LYS A CA 1
ATOM 800 C C . LYS A 1 109 ? 10.758 4.926 -24.869 1.00 82.56 109 LYS A C 1
ATOM 802 O O . LYS A 1 109 ? 9.745 4.447 -25.372 1.00 82.56 109 LYS A O 1
ATOM 807 N N . LEU A 1 110 ? 10.746 5.612 -23.730 1.00 83.44 110 LEU A N 1
ATOM 808 C CA . LEU A 1 110 ? 9.512 5.986 -23.044 1.00 83.44 110 LEU A CA 1
ATOM 809 C C . LEU A 1 110 ? 8.929 7.253 -23.691 1.00 83.44 110 LEU A C 1
ATOM 811 O O . LEU A 1 110 ? 9.680 8.182 -23.997 1.00 83.44 110 LEU A O 1
ATOM 815 N N . PRO A 1 111 ? 7.609 7.318 -23.920 1.00 88.44 111 PRO A N 1
ATOM 816 C CA . PRO A 1 111 ? 6.981 8.538 -24.408 1.00 88.44 111 PRO A CA 1
ATOM 817 C C . PRO A 1 111 ? 7.071 9.654 -23.353 1.00 88.44 111 PRO A C 1
ATOM 819 O O . PRO A 1 111 ? 6.979 9.384 -22.156 1.00 88.44 111 PRO A O 1
ATOM 822 N N . ALA A 1 112 ? 7.21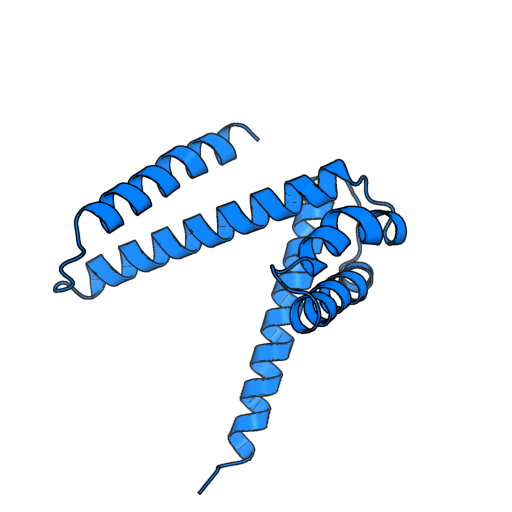1 10.910 -23.795 1.00 87.06 112 ALA A N 1
ATOM 823 C CA . ALA A 1 112 ? 7.447 12.061 -22.912 1.00 87.06 112 ALA A CA 1
ATOM 824 C C . ALA A 1 112 ? 6.386 12.206 -21.808 1.00 87.06 112 ALA A C 1
ATOM 826 O O . ALA A 1 112 ? 6.734 12.340 -20.642 1.00 87.06 112 ALA A O 1
ATOM 827 N N . TRP A 1 113 ? 5.101 12.031 -22.144 1.00 89.44 113 TRP A N 1
ATOM 828 C CA . TRP A 1 113 ? 4.001 12.120 -21.175 1.00 89.44 113 TRP A CA 1
ATOM 829 C C . TRP A 1 113 ? 4.130 11.131 -20.006 1.00 89.44 113 TRP A C 1
ATOM 831 O O . TRP A 1 113 ? 3.679 11.419 -18.898 1.00 89.44 113 TRP A O 1
ATOM 841 N N . LEU A 1 114 ? 4.745 9.965 -20.235 1.00 87.88 114 LEU A N 1
ATOM 842 C CA . LEU A 1 114 ? 4.950 8.958 -19.198 1.00 87.88 114 LEU A CA 1
ATOM 843 C C . LEU A 1 114 ? 6.100 9.360 -18.272 1.00 87.88 114 LEU A C 1
ATOM 845 O O . LEU A 1 114 ? 5.998 9.181 -17.060 1.00 87.88 114 LEU A O 1
ATOM 849 N N . VAL A 1 115 ? 7.171 9.929 -18.830 1.00 86.50 115 VAL A N 1
ATOM 850 C CA . VAL A 1 115 ? 8.299 10.457 -18.052 1.00 86.50 115 VAL A CA 1
ATOM 851 C C . VAL A 1 115 ? 7.836 11.645 -17.214 1.00 86.50 115 VAL A C 1
ATOM 853 O O . VAL A 1 115 ? 8.020 11.626 -16.001 1.00 86.50 115 VAL A O 1
ATOM 856 N N . ASP A 1 116 ? 7.150 12.609 -17.828 1.00 88.81 116 ASP A N 1
ATOM 857 C CA . ASP A 1 116 ? 6.636 13.803 -17.153 1.00 88.81 116 ASP A CA 1
ATOM 858 C C . ASP A 1 116 ? 5.654 13.431 -16.036 1.00 88.81 116 ASP A C 1
ATOM 860 O O . ASP A 1 116 ? 5.761 13.930 -14.915 1.00 88.81 116 ASP A O 1
ATOM 864 N N . GLY A 1 117 ? 4.743 12.488 -16.303 1.00 89.94 117 GLY A N 1
ATOM 865 C CA . GLY A 1 117 ? 3.818 11.969 -15.298 1.00 89.94 117 GLY A CA 1
ATOM 866 C C . GLY A 1 117 ? 4.528 11.261 -14.141 1.00 89.94 117 GLY A C 1
ATOM 867 O O . GLY A 1 117 ? 4.158 11.453 -12.983 1.00 89.94 117 GLY A O 1
ATOM 868 N N . THR A 1 118 ? 5.576 10.485 -14.431 1.00 87.69 118 THR A N 1
ATOM 869 C CA . THR A 1 118 ? 6.370 9.793 -13.403 1.00 87.69 118 THR A CA 1
ATOM 870 C C . THR A 1 118 ? 7.156 10.789 -12.549 1.00 87.69 118 THR A C 1
ATOM 872 O O . THR A 1 118 ? 7.142 10.686 -11.324 1.00 87.69 118 THR A O 1
ATOM 875 N N . VAL A 1 119 ? 7.795 11.787 -13.168 1.00 87.62 119 VAL A N 1
ATOM 876 C CA . VAL A 1 119 ? 8.532 12.847 -12.463 1.00 87.62 119 VAL A CA 1
ATOM 877 C C . VAL A 1 119 ? 7.589 13.661 -11.580 1.00 87.62 119 VAL A C 1
ATOM 879 O O . VAL A 1 119 ? 7.879 13.847 -10.399 1.00 87.62 119 VAL A O 1
ATOM 882 N N . LEU A 1 120 ? 6.436 14.087 -12.108 1.00 91.50 120 LEU A N 1
ATOM 883 C CA . LEU A 1 120 ? 5.426 14.814 -11.338 1.00 91.50 120 LEU A CA 1
ATOM 884 C C . LEU A 1 120 ? 4.965 14.004 -10.121 1.00 91.50 120 LEU A C 1
ATOM 886 O O . LEU A 1 120 ? 4.916 14.535 -9.013 1.00 91.50 120 LEU A O 1
ATOM 890 N N . LEU A 1 121 ? 4.662 12.719 -10.316 1.00 91.00 121 LEU A N 1
ATOM 891 C CA . LEU A 1 121 ? 4.222 11.829 -9.246 1.00 91.00 121 LEU A CA 1
ATOM 892 C C . LEU A 1 121 ? 5.289 11.667 -8.156 1.00 91.00 121 LEU A C 1
ATOM 894 O O . LEU A 1 121 ? 4.955 11.710 -6.973 1.00 91.00 121 LEU A O 1
ATOM 898 N N . VAL A 1 122 ? 6.560 11.526 -8.538 1.00 91.38 122 VAL A N 1
ATOM 899 C CA . VAL A 1 122 ? 7.677 11.411 -7.589 1.00 91.38 122 VAL A CA 1
ATOM 900 C C . VAL A 1 122 ? 7.885 12.706 -6.809 1.00 91.38 122 VAL A C 1
ATOM 902 O O . VAL A 1 122 ? 8.028 12.658 -5.589 1.00 91.38 122 VAL A O 1
ATOM 905 N N . VAL A 1 123 ? 7.855 13.862 -7.477 1.00 91.38 123 VAL A N 1
ATOM 906 C CA . VAL A 1 123 ? 8.051 15.165 -6.825 1.00 91.38 123 VAL A CA 1
ATOM 907 C C . VAL A 1 123 ? 6.896 15.478 -5.877 1.00 91.38 123 VAL A C 1
ATOM 909 O O . VAL A 1 123 ? 7.121 15.728 -4.695 1.00 91.38 123 VAL A O 1
ATOM 912 N N . VAL A 1 124 ? 5.656 15.427 -6.367 1.00 92.38 124 VAL A N 1
ATOM 913 C CA . VAL A 1 124 ? 4.470 15.740 -5.556 1.00 92.38 124 VAL A CA 1
ATOM 914 C C . VAL A 1 124 ? 4.306 14.719 -4.435 1.00 92.38 124 VAL A C 1
ATOM 916 O O . VAL A 1 124 ? 4.073 15.097 -3.290 1.00 92.38 124 VAL A O 1
ATOM 919 N N . GLY A 1 125 ? 4.476 13.430 -4.734 1.00 88.31 125 GLY A N 1
ATOM 920 C CA . GLY A 1 125 ? 4.376 12.376 -3.732 1.00 88.31 125 GLY A CA 1
ATOM 921 C C . GLY A 1 125 ? 5.462 12.457 -2.664 1.00 88.31 125 GLY A C 1
ATOM 922 O O . GLY A 1 125 ? 5.160 12.295 -1.485 1.00 88.31 125 GLY A O 1
ATOM 923 N N . GLY A 1 126 ? 6.698 12.779 -3.051 1.00 87.25 126 GLY A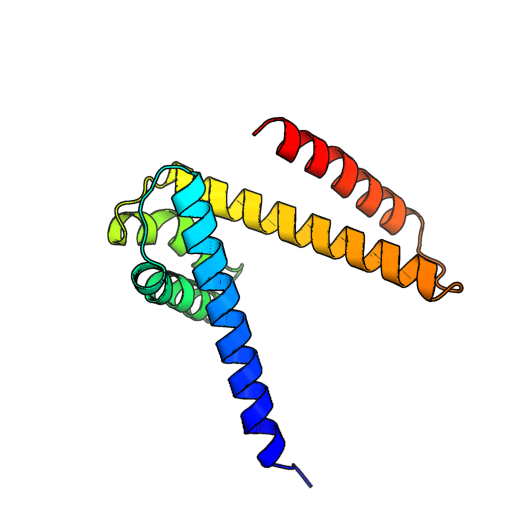 N 1
ATOM 924 C CA . GLY A 1 126 ? 7.791 13.026 -2.112 1.00 87.25 126 GLY A CA 1
ATOM 925 C C . GLY A 1 126 ? 7.514 14.219 -1.196 1.00 87.25 126 GLY A C 1
ATOM 926 O O . GLY A 1 126 ? 7.698 14.108 0.012 1.00 87.25 126 GLY A O 1
ATOM 927 N N . LEU A 1 127 ? 7.001 15.330 -1.737 1.00 90.00 127 LEU A N 1
ATOM 928 C CA . LEU A 1 127 ? 6.618 16.499 -0.935 1.00 90.00 127 LEU A CA 1
ATOM 929 C C . LEU A 1 127 ? 5.492 16.184 0.056 1.00 90.00 127 LEU A C 1
ATOM 931 O O . LEU A 1 127 ? 5.566 16.608 1.206 1.00 90.00 127 LEU A O 1
ATOM 935 N N . ILE A 1 128 ? 4.477 15.419 -0.362 1.00 88.31 128 ILE A N 1
ATOM 936 C CA . ILE A 1 128 ? 3.396 14.977 0.530 1.00 88.31 128 ILE A CA 1
ATOM 937 C C . ILE A 1 128 ? 3.958 14.119 1.668 1.00 88.31 128 ILE A C 1
ATOM 939 O O . ILE A 1 128 ? 3.579 14.327 2.814 1.00 88.31 128 ILE A O 1
ATOM 943 N N . LEU A 1 129 ? 4.878 13.194 1.376 1.00 86.06 129 LEU A N 1
ATOM 944 C CA . LEU A 1 129 ? 5.507 12.356 2.402 1.00 86.06 129 LEU A CA 1
ATOM 945 C C . LEU A 1 129 ? 6.360 13.152 3.393 1.00 86.06 129 LEU A C 1
ATOM 947 O O . LEU A 1 129 ? 6.414 12.779 4.554 1.00 86.06 129 LEU A O 1
ATOM 951 N N . LEU A 1 130 ? 7.023 14.225 2.954 1.00 85.62 130 LEU A N 1
ATOM 952 C CA . LEU A 1 130 ? 7.814 15.090 3.838 1.00 85.62 130 LEU A CA 1
ATOM 953 C C . LEU A 1 130 ? 6.952 15.991 4.734 1.00 85.62 130 LEU A C 1
ATOM 955 O O . LEU A 1 130 ? 7.451 16.514 5.727 1.00 85.62 130 LEU A O 1
ATOM 959 N N . ALA A 1 131 ? 5.692 16.217 4.362 1.00 82.00 131 ALA A N 1
ATOM 960 C CA . ALA A 1 131 ? 4.764 17.068 5.099 1.00 82.00 131 ALA A CA 1
ATOM 961 C C . ALA A 1 131 ? 3.957 16.320 6.178 1.00 82.00 131 ALA A C 1
ATOM 963 O O . ALA A 1 131 ? 3.284 16.976 6.975 1.00 82.00 131 ALA A O 1
ATOM 964 N N . VAL A 1 132 ? 3.988 14.981 6.172 1.00 72.88 132 VAL A N 1
ATOM 965 C CA . VAL A 1 132 ? 3.292 14.083 7.116 1.00 72.88 132 VAL A CA 1
ATOM 966 C C . VAL A 1 132 ? 4.255 13.620 8.198 1.00 72.88 132 VAL A C 1
ATOM 968 O O . VAL A 1 132 ? 3.848 13.668 9.378 1.00 72.88 132 VAL A O 1
#

Foldseek 3Di:
DDDPVVVVVVVVVVVVVLLVVLVLLCVLQVVVVDNFDSVLSSVLSVQLVVCCVVDPPSCSLVCQLAPSCVVGVHDSVSSVVSVVLVVLVVLLVVLVVVVVVCVVVVDDDDDPVVVVVSVCSNVVSVVVVVVD

pLDDT: mean 85.99, std 5.45, range [61.66, 94.94]

Radius of gyration: 18.03 Å; chains: 1; bounding box: 38×48×44 Å